Protein AF-A0AAP9EDN7-F1 (afdb_monomer_lite)

Secondary structure (DSSP, 8-state):
------SSHHHHHHHHHTS----S-----HHHHHHHHHTT-SPPP-GGG-S-GGGS-GGGSS-TTSGGGSS---S---------

Sequence (84 aa):
MSYETYDSNESMMVKLKQGGSNYDLVFPSEPYVAKLAQENLLAPLDHQKIRGLENLDPMLLNHAFDPNNRYSLPYFWGNNRDHV

Radius of gyration: 14.1 Å; chains: 1; bounding box: 39×31×31 Å

Organism: Leuconostoc lactis (NCBI:txid1246)

InterPro domains:
  IPR001188 Spermidine/putrescine-binding periplasmic protein [PR00909] (22-36)
  IPR001188 Spermidine/putrescine-binding periplasmic protein [PR00909] (38-51)
  IPR001188 Spermidine/putrescine-binding periplasmic protein [PR00909] (69-84)

pLDDT: mean 89.97, std 11.78, range [41.28, 97.94]

Foldseek 3Di:
DDDDDDPDLVRVVVVLVVVPDPDPDDDHDLQSLLVCVVVVSFDFDPVVPDPPPVVADPVQAQDPSQGRCRGHDDDDDDDPPPDD

Structure (mmCIF, N/CA/C/O backbone):
data_AF-A0AAP9EDN7-F1
#
_entry.id   AF-A0AAP9EDN7-F1
#
loop_
_atom_site.group_PDB
_atom_site.id
_atom_site.type_symbol
_atom_site.label_atom_id
_atom_site.label_alt_id
_atom_site.label_comp_id
_atom_site.label_asym_id
_atom_site.label_entity_id
_atom_site.label_seq_id
_atom_site.pdbx_PDB_ins_code
_atom_site.Cartn_x
_atom_site.Cartn_y
_atom_site.Cartn_z
_atom_site.occupancy
_atom_site.B_iso_or_equiv
_atom_site.auth_seq_id
_atom_site.auth_comp_id
_atom_site.auth_asym_id
_atom_site.auth_atom_id
_atom_site.pdbx_PDB_model_num
ATOM 1 N N . MET A 1 1 ? -15.698 8.841 -4.374 1.00 69.94 1 MET A N 1
ATOM 2 C CA . MET A 1 1 ? -14.285 8.549 -4.071 1.00 69.94 1 MET A CA 1
ATOM 3 C C . MET A 1 1 ? -13.874 9.475 -2.944 1.00 69.94 1 MET A C 1
ATOM 5 O O . MET A 1 1 ? -13.995 10.681 -3.118 1.00 69.94 1 MET A O 1
ATOM 9 N N . SER A 1 2 ? -13.541 8.918 -1.780 1.00 85.81 2 SER A N 1
ATOM 10 C CA . SER A 1 2 ? -13.052 9.684 -0.628 1.00 85.81 2 SER A CA 1
ATOM 11 C C . SER A 1 2 ? -11.529 9.645 -0.640 1.00 85.81 2 SER A C 1
ATOM 13 O O . SER A 1 2 ? -10.960 8.599 -0.947 1.00 85.81 2 SER A O 1
ATOM 15 N N . TYR A 1 3 ? -10.882 10.768 -0.349 1.00 88.88 3 TYR A N 1
ATOM 16 C CA . TYR A 1 3 ? -9.430 10.862 -0.254 1.00 88.88 3 TYR A CA 1
ATOM 17 C C . TYR A 1 3 ? -9.075 11.531 1.064 1.00 88.88 3 TYR A C 1
ATOM 19 O O . TYR A 1 3 ? -9.599 12.597 1.385 1.00 88.88 3 TYR A O 1
ATOM 27 N N . GLU A 1 4 ? -8.187 10.897 1.815 1.00 90.19 4 GLU A N 1
ATOM 28 C CA . GLU A 1 4 ? -7.732 11.381 3.106 1.00 90.19 4 GLU A CA 1
ATOM 29 C C . GLU A 1 4 ? -6.213 11.271 3.171 1.00 90.19 4 GLU A C 1
ATOM 31 O O . GLU A 1 4 ? -5.626 10.299 2.692 1.00 90.19 4 GLU A O 1
ATOM 36 N N . THR A 1 5 ? -5.578 12.284 3.755 1.00 91.81 5 THR A N 1
ATOM 37 C CA . THR A 1 5 ? -4.129 12.331 3.932 1.00 91.8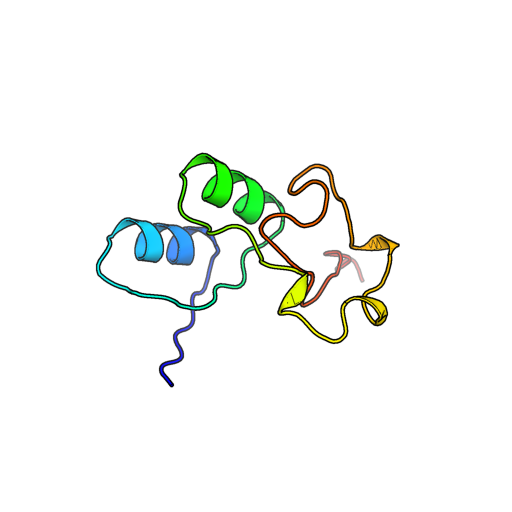1 5 THR A CA 1
ATOM 38 C C . THR A 1 5 ? -3.739 12.058 5.380 1.00 91.81 5 THR A C 1
ATOM 40 O O . THR A 1 5 ? -4.537 12.129 6.322 1.00 91.81 5 THR A O 1
ATOM 43 N N . TYR A 1 6 ? -2.468 11.728 5.551 1.00 90.19 6 TYR A N 1
ATOM 44 C CA . TYR A 1 6 ? -1.810 11.565 6.834 1.00 90.19 6 TYR A CA 1
ATOM 45 C C . TYR A 1 6 ? -0.398 12.131 6.728 1.00 90.19 6 TYR A C 1
ATOM 47 O O . TYR A 1 6 ? 0.203 12.161 5.657 1.00 90.19 6 TYR A O 1
ATOM 55 N N . ASP A 1 7 ? 0.107 12.601 7.855 1.00 92.38 7 ASP A N 1
ATOM 56 C CA . ASP A 1 7 ? 1.429 13.198 8.009 1.00 92.38 7 ASP A CA 1
ATOM 57 C C . ASP A 1 7 ? 2.523 12.158 8.300 1.00 92.38 7 ASP A C 1
ATOM 59 O O . ASP A 1 7 ? 3.703 12.423 8.086 1.00 92.38 7 ASP A O 1
ATOM 63 N N . SER A 1 8 ? 2.139 10.968 8.771 1.00 94.38 8 SER A N 1
ATOM 64 C CA . SER A 1 8 ? 3.059 9.889 9.133 1.00 94.38 8 SER A CA 1
ATOM 65 C C . SER A 1 8 ? 2.452 8.495 8.930 1.00 94.38 8 SER A C 1
ATOM 67 O O . SER A 1 8 ? 1.230 8.320 8.860 1.00 94.38 8 SER A O 1
ATOM 69 N N . ASN A 1 9 ? 3.315 7.476 8.861 1.00 92.94 9 ASN A N 1
ATOM 70 C CA . ASN A 1 9 ? 2.878 6.080 8.777 1.00 92.94 9 ASN A CA 1
ATOM 71 C C . ASN A 1 9 ? 2.183 5.627 10.072 1.00 92.94 9 ASN A C 1
ATOM 73 O O . ASN A 1 9 ? 1.247 4.830 10.038 1.00 92.94 9 ASN A O 1
ATOM 77 N N . GLU A 1 10 ? 2.620 6.159 11.210 1.00 93.50 10 GLU A N 1
ATOM 78 C CA . GLU A 1 10 ? 2.048 5.937 12.531 1.00 93.50 10 GLU A CA 1
ATOM 79 C C . GLU A 1 10 ? 0.595 6.426 12.579 1.00 93.50 10 GLU A C 1
ATOM 81 O O . GLU A 1 10 ? -0.295 5.661 12.960 1.00 93.50 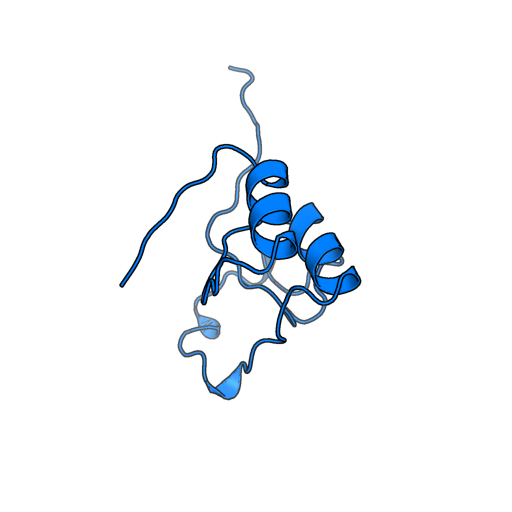10 GLU A O 1
ATOM 86 N N . SER A 1 11 ? 0.339 7.659 12.123 1.00 92.94 11 SER A N 1
ATOM 87 C CA . SER A 1 11 ? -1.011 8.233 12.030 1.00 92.94 11 SER A CA 1
ATOM 88 C C . SER A 1 11 ? -1.933 7.376 11.154 1.00 92.94 11 SER A C 1
ATOM 90 O O . SER A 1 11 ? -3.077 7.112 11.527 1.00 92.94 11 SER A O 1
ATOM 92 N N . MET A 1 12 ? -1.438 6.896 10.008 1.00 93.31 12 MET A N 1
ATOM 93 C CA . MET A 1 12 ? -2.185 6.004 9.112 1.00 93.31 12 MET A CA 1
ATOM 94 C C . MET A 1 12 ? -2.521 4.662 9.774 1.00 93.31 12 MET A C 1
ATOM 96 O O . MET A 1 12 ? -3.676 4.232 9.746 1.00 93.31 12 MET A O 1
ATOM 100 N N . MET A 1 13 ? -1.552 4.034 10.445 1.00 92.12 13 MET A N 1
ATOM 101 C CA . MET A 1 13 ? -1.763 2.760 11.135 1.00 92.12 13 MET A CA 1
ATOM 102 C C . MET A 1 13 ? -2.786 2.882 12.274 1.00 92.12 13 MET A C 1
ATOM 104 O O . MET A 1 13 ? -3.617 1.991 12.449 1.00 92.12 13 MET A O 1
ATOM 108 N N . VAL A 1 14 ? -2.771 3.985 13.033 1.00 91.44 14 VAL A N 1
ATOM 109 C CA . VAL A 1 14 ? -3.776 4.246 14.079 1.00 91.44 14 VAL A CA 1
ATOM 110 C C . VAL A 1 14 ? -5.184 4.309 13.482 1.00 91.44 14 VAL A C 1
ATOM 112 O O . VAL A 1 14 ? -6.091 3.670 14.017 1.00 91.44 14 VAL A O 1
ATOM 115 N N . LYS A 1 15 ? -5.368 5.005 12.352 1.00 89.00 15 LYS A N 1
ATOM 116 C CA . LYS A 1 15 ? -6.670 5.088 11.668 1.00 89.00 15 LYS A CA 1
ATOM 117 C C . LYS A 1 15 ? -7.155 3.723 11.172 1.00 89.00 15 LYS A C 1
ATOM 119 O O . LYS A 1 15 ? -8.320 3.390 11.368 1.00 89.00 15 LYS A O 1
ATOM 124 N N . LEU A 1 16 ? -6.268 2.906 10.595 1.00 90.19 16 LEU A N 1
ATOM 125 C CA . LEU A 1 16 ? -6.607 1.536 10.182 1.00 90.19 16 LEU A CA 1
ATOM 126 C C . LEU A 1 16 ? -7.088 0.683 11.366 1.00 90.19 16 LEU A C 1
ATOM 128 O O . LEU A 1 16 ? -8.108 0.005 11.270 1.00 90.19 16 LEU A O 1
ATOM 132 N N . LYS A 1 17 ? -6.398 0.761 12.510 1.00 89.44 17 LYS A N 1
ATOM 133 C CA . LYS A 1 17 ? -6.732 -0.014 13.718 1.00 89.44 17 LYS A CA 1
ATOM 134 C C . LYS A 1 17 ? -8.022 0.410 14.399 1.00 89.44 17 LYS A C 1
ATOM 136 O O . LYS A 1 17 ? -8.688 -0.421 15.008 1.00 89.44 17 LYS A O 1
ATOM 141 N N . GLN A 1 18 ? -8.364 1.694 14.337 1.00 87.12 18 GLN A N 1
ATOM 142 C CA . GLN A 1 18 ? -9.573 2.216 14.973 1.00 87.12 18 GLN A CA 1
ATOM 143 C C . GLN A 1 18 ? -10.862 1.697 14.313 1.00 87.12 18 GLN A C 1
ATOM 145 O O . GLN A 1 18 ? -11.942 1.932 14.848 1.00 87.12 18 GLN A O 1
ATOM 150 N N . GLY A 1 19 ? -10.771 0.970 13.189 1.00 68.31 19 GLY A N 1
ATOM 151 C CA . GLY A 1 19 ? -11.874 0.186 12.620 1.00 68.31 19 GLY A CA 1
ATOM 152 C C . GLY A 1 19 ? -13.041 1.011 12.067 1.00 68.31 19 GLY A C 1
ATOM 153 O O . GLY A 1 19 ? -14.023 0.442 11.604 1.00 68.31 19 GLY A O 1
ATOM 154 N N . GLY A 1 20 ? -12.944 2.344 12.106 1.00 58.66 20 GLY A N 1
ATOM 155 C CA . GLY A 1 20 ? -13.970 3.265 11.613 1.00 58.66 20 GLY A CA 1
ATOM 156 C C . GLY A 1 20 ? -13.799 3.669 10.149 1.00 58.66 20 GLY A C 1
ATOM 157 O O . GLY A 1 20 ? -14.697 4.283 9.578 1.00 58.66 20 GLY A O 1
ATOM 158 N N . SER A 1 21 ? -12.665 3.335 9.533 1.00 61.00 21 SER A N 1
ATOM 159 C CA . SER A 1 21 ? -12.319 3.776 8.183 1.00 61.00 21 SER A CA 1
ATOM 160 C C . SER A 1 21 ? -12.052 2.591 7.254 1.00 61.00 21 SER A C 1
ATOM 162 O O . SER A 1 21 ? -11.023 1.924 7.346 1.00 61.00 21 SER A O 1
ATOM 164 N N . ASN A 1 22 ? -13.007 2.356 6.349 1.00 75.62 22 ASN A N 1
ATOM 165 C CA . ASN A 1 22 ? -12.927 1.397 5.247 1.00 75.62 22 ASN A CA 1
ATOM 166 C C . ASN A 1 22 ? -12.055 1.987 4.127 1.00 75.62 22 ASN A C 1
ATOM 168 O O . ASN A 1 22 ? -12.576 2.528 3.153 1.00 75.62 22 ASN A O 1
ATOM 172 N N . TYR A 1 23 ? -10.733 1.970 4.300 1.00 89.81 23 TYR A N 1
ATOM 173 C CA . TYR A 1 23 ? -9.821 2.357 3.225 1.00 89.81 23 TYR A CA 1
ATOM 174 C C . TYR A 1 23 ? -9.688 1.213 2.223 1.00 89.81 23 TYR A C 1
ATOM 176 O O . TYR A 1 23 ? -9.288 0.112 2.592 1.00 89.81 23 TYR A O 1
ATOM 184 N N . ASP A 1 24 ? -9.964 1.500 0.953 1.00 92.12 24 ASP A N 1
ATOM 185 C CA . ASP A 1 24 ? -9.703 0.551 -0.132 1.00 92.12 24 ASP A CA 1
ATOM 186 C C . ASP A 1 24 ? -8.203 0.480 -0.472 1.00 92.12 24 ASP A C 1
ATOM 188 O O . ASP A 1 24 ? -7.707 -0.563 -0.889 1.00 92.12 24 ASP A O 1
ATOM 192 N N . LEU A 1 25 ? -7.475 1.594 -0.301 1.00 93.25 25 LEU A N 1
ATOM 193 C CA . LEU A 1 25 ? -6.050 1.736 -0.614 1.00 93.25 25 LEU A CA 1
ATOM 194 C C . LEU A 1 25 ? -5.333 2.582 0.445 1.00 93.25 25 LEU A C 1
ATOM 196 O O . LEU A 1 25 ? -5.861 3.594 0.908 1.00 93.25 25 LEU A O 1
ATOM 200 N N . VAL A 1 26 ? -4.097 2.199 0.765 1.00 94.31 26 VAL A N 1
ATOM 201 C CA . VAL A 1 26 ? -3.165 2.943 1.626 1.00 94.31 26 VAL A CA 1
ATOM 202 C C . VAL A 1 26 ? -1.767 2.941 1.011 1.00 94.31 26 VAL A C 1
ATOM 204 O O . VAL A 1 26 ? -1.434 2.051 0.231 1.00 94.31 26 VAL A O 1
ATOM 207 N N . PHE A 1 27 ? -0.941 3.924 1.372 1.00 95.38 27 PHE A N 1
ATOM 208 C CA . PHE A 1 27 ? 0.404 4.111 0.815 1.00 95.38 27 PHE A CA 1
ATOM 209 C C . PHE A 1 27 ? 1.456 4.104 1.945 1.00 95.38 27 PHE A C 1
ATOM 211 O O . PHE A 1 27 ? 1.954 5.166 2.334 1.00 95.38 27 PHE A O 1
ATOM 218 N N . PRO A 1 28 ? 1.737 2.936 2.556 1.00 95.06 28 PRO A N 1
ATOM 219 C CA . PRO A 1 28 ? 2.755 2.786 3.594 1.00 95.06 28 PRO A CA 1
ATOM 220 C C . PRO A 1 28 ? 4.180 2.847 3.024 1.00 95.06 28 PRO A C 1
ATOM 222 O O . PRO A 1 28 ? 4.421 2.524 1.864 1.00 95.06 28 PRO A O 1
ATOM 225 N N . SER A 1 29 ? 5.147 3.176 3.879 1.00 94.06 29 SER A N 1
ATOM 226 C CA . SER A 1 29 ? 6.569 2.901 3.621 1.00 94.06 29 SER A CA 1
ATOM 227 C C . SER A 1 29 ? 6.905 1.414 3.816 1.00 94.06 29 SER A C 1
ATOM 229 O O . SER A 1 29 ? 6.183 0.691 4.505 1.00 94.06 29 SER A O 1
ATOM 231 N N . GLU A 1 30 ? 8.032 0.959 3.261 1.00 92.56 30 GLU A N 1
ATOM 232 C CA . GLU A 1 30 ? 8.497 -0.440 3.318 1.00 92.56 30 GLU A CA 1
ATOM 233 C C . GLU A 1 30 ? 8.398 -1.105 4.710 1.00 92.56 30 GLU A C 1
ATOM 235 O O . GLU A 1 30 ? 7.759 -2.156 4.820 1.00 92.56 30 GLU A O 1
ATOM 240 N N . PRO A 1 31 ? 8.936 -0.528 5.812 1.00 91.69 31 PRO A N 1
ATOM 241 C CA . PRO A 1 31 ? 8.855 -1.178 7.122 1.00 91.69 31 PRO A CA 1
ATOM 242 C C . PRO A 1 31 ? 7.420 -1.270 7.658 1.00 91.69 31 PRO A C 1
ATOM 244 O O . PRO A 1 31 ? 7.140 -2.094 8.529 1.00 91.69 31 PRO A O 1
ATOM 247 N N . TYR A 1 32 ? 6.506 -0.434 7.162 1.00 95.56 32 TYR A N 1
ATOM 248 C CA . TYR A 1 32 ? 5.104 -0.447 7.563 1.00 95.56 32 TYR A CA 1
ATOM 249 C C . TYR A 1 32 ? 4.283 -1.493 6.817 1.00 95.56 32 TYR A C 1
ATOM 251 O O . TYR A 1 32 ? 3.365 -2.041 7.419 1.00 95.56 32 TYR A O 1
ATOM 259 N N . VAL A 1 33 ? 4.646 -1.862 5.584 1.00 96.94 33 VAL A N 1
ATOM 260 C CA . VAL A 1 33 ? 4.010 -2.993 4.883 1.00 96.94 33 VAL A CA 1
ATOM 261 C C . VAL A 1 33 ? 4.111 -4.265 5.726 1.00 96.94 33 VAL A C 1
ATOM 263 O O . VAL A 1 33 ? 3.095 -4.892 6.024 1.00 96.94 33 VAL A O 1
ATOM 266 N N . ALA A 1 34 ? 5.320 -4.602 6.188 1.00 95.12 34 ALA A N 1
ATOM 267 C CA . ALA A 1 34 ? 5.548 -5.798 6.998 1.00 95.12 34 ALA A CA 1
ATOM 268 C C . ALA A 1 34 ? 4.754 -5.777 8.316 1.00 95.12 34 ALA A C 1
ATOM 270 O O . ALA A 1 34 ? 4.147 -6.782 8.684 1.00 95.12 34 ALA A O 1
ATOM 271 N N . LYS A 1 35 ? 4.715 -4.632 9.013 1.00 95.56 35 LYS A N 1
ATOM 272 C CA . LYS A 1 35 ? 3.948 -4.475 10.263 1.00 95.56 35 LYS A CA 1
ATOM 273 C C . LYS A 1 35 ? 2.445 -4.651 10.038 1.00 95.56 35 LYS A C 1
ATOM 275 O O . LYS A 1 35 ? 1.802 -5.402 10.763 1.00 95.56 35 LYS A O 1
ATOM 280 N N . LEU A 1 36 ? 1.892 -3.997 9.017 1.00 95.12 36 LEU A N 1
ATOM 281 C CA . LEU A 1 36 ? 0.465 -4.079 8.703 1.00 95.12 36 LEU A CA 1
ATOM 282 C C . LEU A 1 36 ? 0.063 -5.501 8.281 1.00 95.12 36 LEU A C 1
ATOM 284 O O . LEU A 1 36 ? -0.993 -5.985 8.686 1.00 95.12 36 LEU A O 1
ATOM 288 N N . ALA A 1 37 ? 0.916 -6.200 7.525 1.00 94.56 37 ALA A N 1
ATOM 289 C CA . ALA A 1 37 ? 0.700 -7.601 7.172 1.00 94.56 37 ALA A CA 1
ATOM 290 C C . ALA A 1 37 ? 0.702 -8.517 8.412 1.00 94.56 37 ALA A C 1
ATOM 292 O O . ALA A 1 37 ? -0.178 -9.366 8.540 1.00 94.56 37 ALA A O 1
ATOM 293 N N . GLN A 1 38 ? 1.640 -8.323 9.349 1.00 94.31 38 GLN A N 1
ATOM 294 C CA . GLN A 1 38 ? 1.707 -9.086 10.608 1.00 94.31 38 GLN A CA 1
ATOM 295 C C . GLN A 1 38 ? 0.469 -8.890 11.491 1.00 94.31 38 GLN A C 1
ATOM 297 O O . GLN A 1 38 ? 0.045 -9.814 12.183 1.00 94.31 38 GLN A O 1
ATOM 302 N N . GLU A 1 39 ? -0.128 -7.702 11.454 1.00 93.75 39 GLU A N 1
ATOM 303 C CA . GLU A 1 39 ? -1.338 -7.376 12.209 1.00 93.75 39 GLU A CA 1
ATOM 304 C C . GLU A 1 39 ? -2.639 -7.718 11.462 1.00 93.75 39 GLU A C 1
ATOM 306 O O . GLU A 1 39 ? -3.724 -7.428 11.959 1.00 93.75 39 GLU A O 1
ATOM 311 N N . ASN A 1 40 ? -2.550 -8.376 10.298 1.00 92.31 40 ASN A N 1
ATOM 312 C CA . ASN A 1 40 ? -3.687 -8.733 9.439 1.00 92.31 40 ASN A CA 1
ATOM 313 C C . ASN A 1 40 ? -4.518 -7.523 8.978 1.00 92.31 40 ASN A C 1
ATOM 315 O O . ASN A 1 40 ? -5.725 -7.629 8.771 1.00 92.31 40 ASN A O 1
ATOM 319 N N . LEU A 1 41 ? -3.867 -6.372 8.798 1.00 92.94 41 LEU A N 1
ATOM 320 C CA . LEU A 1 41 ? -4.495 -5.138 8.319 1.00 92.94 41 LEU A CA 1
ATOM 321 C C . LEU A 1 41 ? -4.428 -4.985 6.791 1.00 92.94 41 LEU A C 1
ATOM 323 O O . LEU A 1 41 ? -4.982 -4.031 6.254 1.00 92.94 41 LEU A O 1
ATOM 327 N N . LEU A 1 42 ? -3.758 -5.907 6.087 1.00 94.75 42 LEU A N 1
ATOM 328 C CA . LEU A 1 42 ? -3.655 -5.925 4.625 1.00 94.75 42 LEU A CA 1
ATOM 329 C C . LEU A 1 42 ? -4.293 -7.186 4.043 1.00 94.75 42 LEU A C 1
ATOM 331 O O . LEU A 1 42 ? -4.039 -8.304 4.499 1.00 94.75 42 LEU A O 1
ATOM 335 N N . ALA A 1 43 ? -5.065 -7.007 2.974 1.00 95.31 43 ALA A N 1
ATOM 336 C CA . ALA A 1 43 ? -5.493 -8.105 2.121 1.00 95.31 43 ALA A CA 1
ATOM 337 C C . ALA A 1 43 ? -4.380 -8.451 1.112 1.00 95.31 43 ALA A C 1
ATOM 339 O O . ALA A 1 43 ? -3.716 -7.543 0.609 1.00 95.31 43 ALA A O 1
ATOM 340 N N . PRO A 1 44 ? -4.158 -9.740 0.793 1.00 97.19 44 PRO A N 1
ATOM 341 C CA . PRO A 1 44 ? -3.235 -10.113 -0.269 1.00 97.19 44 PRO A CA 1
ATOM 342 C C . PRO A 1 44 ? -3.748 -9.620 -1.627 1.00 97.19 44 PRO A C 1
ATOM 344 O O . PRO A 1 44 ? -4.948 -9.663 -1.908 1.00 97.19 44 PRO A O 1
ATOM 347 N N . LEU A 1 45 ? -2.824 -9.191 -2.479 1.00 97.81 45 LEU A N 1
ATOM 348 C CA . LEU A 1 45 ? -3.125 -8.736 -3.826 1.00 97.81 45 LEU A CA 1
ATOM 349 C C . LEU A 1 45 ? -3.435 -9.924 -4.738 1.00 97.81 45 LEU A C 1
ATOM 351 O O . LEU A 1 45 ? -2.695 -10.905 -4.799 1.00 97.81 45 LEU A O 1
ATOM 355 N N . ASP A 1 46 ? -4.513 -9.802 -5.507 1.00 97.62 46 ASP A N 1
ATOM 356 C CA . ASP A 1 46 ? -4.804 -10.707 -6.613 1.00 97.62 46 ASP A CA 1
ATOM 357 C C . ASP A 1 46 ? -4.117 -10.183 -7.878 1.00 97.62 46 ASP A C 1
ATOM 359 O O . ASP A 1 46 ? -4.665 -9.356 -8.609 1.00 97.62 46 ASP A O 1
ATOM 363 N N . HIS A 1 47 ? -2.891 -10.648 -8.125 1.00 96.44 47 HIS A N 1
ATOM 364 C CA . HIS A 1 47 ? -2.076 -10.196 -9.258 1.00 96.44 47 HIS A CA 1
ATOM 365 C C . HIS A 1 47 ? -2.730 -10.457 -10.618 1.00 96.44 47 HIS A C 1
ATOM 367 O O . HIS A 1 47 ? -2.443 -9.739 -11.569 1.00 96.44 47 HIS A O 1
ATOM 373 N N . GLN A 1 48 ? -3.663 -11.410 -10.724 1.00 97.50 48 GLN A N 1
ATOM 374 C CA . GLN A 1 48 ? -4.390 -11.662 -11.974 1.00 97.50 48 GLN A CA 1
ATOM 375 C C . GLN A 1 48 ? -5.349 -10.518 -12.331 1.00 97.50 48 GLN A C 1
ATOM 377 O O . GLN A 1 48 ? -5.724 -10.354 -13.493 1.00 97.50 48 GLN A O 1
ATOM 382 N N . LYS A 1 49 ? -5.751 -9.714 -11.338 1.00 97.69 49 LYS A N 1
ATOM 383 C CA . LYS A 1 49 ? -6.617 -8.543 -11.520 1.00 97.69 49 LYS A CA 1
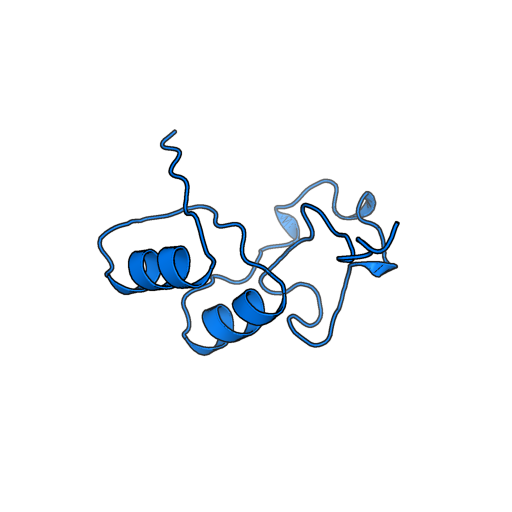ATOM 384 C C . LYS A 1 49 ? -5.842 -7.252 -11.778 1.00 97.69 49 LYS A C 1
ATOM 386 O O . LYS A 1 49 ? -6.464 -6.238 -12.091 1.00 97.69 49 LYS A O 1
ATOM 391 N N . ILE A 1 50 ? -4.513 -7.271 -11.670 1.00 96.56 50 ILE A N 1
ATOM 392 C CA . ILE A 1 50 ? -3.666 -6.086 -11.814 1.00 96.56 50 ILE A CA 1
ATOM 393 C C . ILE A 1 50 ? -2.995 -6.127 -13.186 1.00 96.56 50 ILE A C 1
ATOM 395 O O . ILE A 1 50 ? -2.204 -7.014 -13.488 1.00 96.56 50 ILE A O 1
ATOM 399 N N . ARG A 1 51 ? -3.326 -5.154 -14.036 1.00 97.31 51 ARG A N 1
ATOM 400 C CA . ARG A 1 51 ? -2.687 -4.981 -15.348 1.00 97.31 51 ARG A CA 1
ATOM 401 C C . ARG A 1 51 ? -1.480 -4.058 -15.216 1.00 97.31 51 ARG A C 1
ATOM 403 O O . ARG A 1 51 ? -1.549 -3.093 -14.458 1.00 97.31 51 ARG A O 1
ATOM 410 N N . GLY A 1 52 ? -0.425 -4.302 -15.991 1.00 95.62 52 GLY A N 1
ATOM 411 C CA . GLY A 1 52 ? 0.747 -3.431 -16.021 1.00 95.62 52 GLY A CA 1
ATOM 412 C C . GLY A 1 52 ? 1.812 -3.75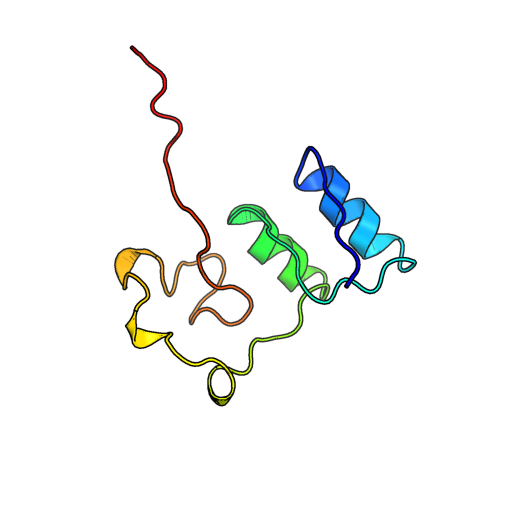2 -14.974 1.00 95.62 52 GLY A C 1
ATOM 413 O O . GLY A 1 52 ? 2.700 -2.926 -14.775 1.00 95.62 52 GLY A O 1
ATOM 414 N N . LEU A 1 53 ? 1.750 -4.921 -14.322 1.00 95.94 53 LEU A N 1
ATOM 415 C CA . LEU A 1 53 ? 2.811 -5.398 -13.422 1.00 95.94 53 LEU A CA 1
ATOM 416 C C . LEU A 1 53 ? 4.157 -5.520 -14.151 1.00 95.94 53 LEU A C 1
ATOM 418 O O . LEU A 1 53 ? 5.205 -5.298 -13.559 1.00 95.94 53 LEU A O 1
ATOM 422 N N . GLU A 1 54 ? 4.119 -5.804 -15.451 1.00 95.25 54 GLU A N 1
ATOM 423 C CA . GLU A 1 54 ? 5.272 -5.840 -16.346 1.00 95.25 54 GLU A CA 1
ATOM 424 C C . GLU A 1 54 ? 5.979 -4.484 -16.519 1.00 95.25 54 GLU A C 1
ATOM 426 O O . GLU A 1 54 ? 7.120 -4.452 -16.970 1.00 95.25 54 GLU A O 1
ATOM 431 N N . ASN A 1 55 ? 5.325 -3.373 -16.158 1.00 97.12 55 ASN A N 1
ATOM 432 C CA . ASN A 1 55 ? 5.907 -2.030 -16.233 1.00 97.12 55 ASN A CA 1
ATOM 433 C C . ASN A 1 55 ? 6.669 -1.639 -14.958 1.00 97.12 55 ASN A C 1
ATOM 435 O O . ASN A 1 55 ? 7.243 -0.552 -14.902 1.00 97.12 55 ASN A O 1
ATOM 439 N N . LEU A 1 56 ? 6.634 -2.478 -13.920 1.00 96.44 56 LEU A N 1
ATOM 440 C CA . LEU A 1 56 ? 7.322 -2.217 -12.662 1.00 96.44 56 LEU A CA 1
ATOM 441 C C . LEU A 1 56 ? 8.803 -2.570 -12.788 1.00 96.44 56 LEU A C 1
ATOM 443 O O . LEU A 1 56 ? 9.161 -3.588 -13.378 1.00 96.44 56 LEU A O 1
ATOM 447 N N . ASP A 1 57 ? 9.660 -1.736 -12.200 1.00 95.50 57 ASP A N 1
ATOM 448 C CA . ASP A 1 57 ? 11.093 -2.009 -12.147 1.00 95.50 57 ASP A CA 1
ATOM 449 C C . ASP A 1 57 ? 11.347 -3.271 -11.301 1.00 95.50 57 ASP A C 1
ATOM 451 O O . ASP A 1 57 ? 11.023 -3.269 -10.107 1.00 95.50 57 ASP A O 1
ATOM 455 N N . PRO A 1 58 ? 11.942 -4.339 -11.869 1.00 95.38 58 PRO A N 1
ATOM 456 C CA . PRO A 1 58 ? 12.237 -5.564 -11.131 1.00 95.38 58 PRO A CA 1
ATOM 457 C C . PRO A 1 58 ? 13.119 -5.352 -9.894 1.00 95.38 58 PRO A C 1
ATOM 459 O O . PRO A 1 58 ? 13.078 -6.177 -8.984 1.00 95.38 58 PRO A O 1
ATOM 462 N N . MET A 1 59 ? 13.898 -4.263 -9.832 1.00 94.75 59 MET A N 1
ATOM 463 C CA . MET A 1 59 ? 14.707 -3.920 -8.658 1.00 94.75 59 MET A CA 1
ATOM 464 C C . MET A 1 59 ? 13.878 -3.528 -7.431 1.00 94.75 59 MET A C 1
ATOM 466 O O . MET A 1 59 ? 14.407 -3.575 -6.324 1.00 94.75 59 MET A O 1
ATOM 470 N N . LEU A 1 60 ? 12.616 -3.134 -7.629 1.00 94.25 60 LEU A N 1
ATOM 471 C CA . LEU A 1 60 ? 11.688 -2.697 -6.579 1.00 94.25 60 LEU A CA 1
ATOM 472 C C . LEU A 1 60 ? 10.710 -3.803 -6.149 1.00 94.25 60 LEU A C 1
ATOM 474 O O . LEU A 1 60 ? 9.758 -3.557 -5.402 1.00 94.25 60 LEU A O 1
ATOM 478 N N . LEU A 1 61 ? 10.888 -5.013 -6.675 1.00 95.69 61 LEU A N 1
ATOM 479 C CA . LEU A 1 61 ? 9.996 -6.145 -6.461 1.00 95.69 61 LEU A CA 1
ATOM 480 C C . LEU A 1 61 ? 10.662 -7.208 -5.586 1.00 95.69 61 LEU A C 1
ATOM 482 O O . LEU A 1 61 ? 11.882 -7.317 -5.504 1.00 95.69 61 LEU A O 1
ATOM 486 N N . ASN A 1 62 ? 9.832 -8.038 -4.954 1.00 95.69 62 ASN A N 1
ATOM 487 C CA . ASN A 1 62 ? 10.242 -9.208 -4.180 1.00 95.69 62 ASN A CA 1
ATOM 488 C C . ASN A 1 62 ? 11.249 -8.904 -3.048 1.00 95.69 62 ASN A C 1
ATOM 490 O O . ASN A 1 62 ? 12.166 -9.683 -2.775 1.00 95.69 62 ASN A O 1
ATOM 494 N N . HIS A 1 63 ? 11.080 -7.765 -2.375 1.00 95.19 63 HIS A N 1
ATOM 495 C CA . HIS A 1 63 ? 11.881 -7.412 -1.206 1.00 95.19 63 HIS A CA 1
ATOM 496 C C . HIS A 1 63 ? 11.518 -8.262 0.017 1.00 95.19 63 HIS A C 1
ATOM 498 O O . HIS A 1 63 ? 10.401 -8.753 0.162 1.00 95.19 63 HIS A O 1
ATOM 504 N N . ALA A 1 64 ? 12.457 -8.377 0.960 1.00 95.12 64 ALA A N 1
ATOM 505 C CA . ALA A 1 64 ? 12.299 -9.207 2.156 1.00 95.12 64 ALA A CA 1
ATOM 506 C C . ALA A 1 64 ? 11.112 -8.809 3.056 1.00 95.12 64 ALA A C 1
ATOM 508 O O . ALA A 1 64 ? 10.611 -9.649 3.800 1.00 95.12 64 ALA A O 1
ATOM 509 N N . PHE A 1 65 ? 10.663 -7.550 3.000 1.00 94.44 65 PHE A N 1
ATOM 510 C CA . PHE A 1 65 ? 9.512 -7.079 3.776 1.00 94.44 65 PHE A CA 1
ATOM 511 C C . PHE A 1 65 ? 8.165 -7.560 3.207 1.00 94.44 65 PHE A C 1
ATOM 513 O O . PHE A 1 65 ? 7.190 -7.623 3.953 1.00 94.44 65 PHE A O 1
ATOM 520 N N . ASP A 1 66 ? 8.109 -7.899 1.913 1.00 96.94 66 ASP A N 1
ATOM 521 C CA . ASP A 1 66 ? 6.919 -8.411 1.225 1.00 96.94 66 ASP A CA 1
ATOM 522 C C . ASP A 1 66 ? 7.310 -9.356 0.067 1.00 96.94 66 ASP A C 1
ATOM 524 O O . ASP A 1 66 ? 7.288 -8.971 -1.111 1.00 96.94 66 ASP A O 1
ATOM 528 N N . PRO A 1 67 ? 7.703 -10.606 0.384 1.00 95.94 67 PRO A N 1
ATOM 529 C CA . PRO A 1 67 ? 8.105 -11.578 -0.623 1.00 95.94 67 PRO A CA 1
ATOM 530 C C . PRO A 1 67 ? 7.003 -11.824 -1.655 1.00 95.94 67 PRO A C 1
ATOM 532 O O . PRO A 1 67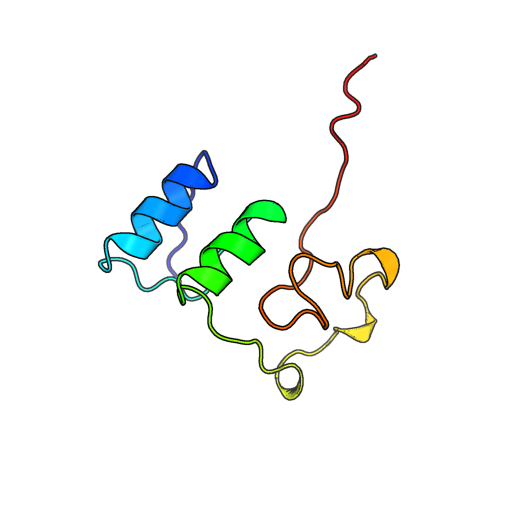 ? 5.831 -12.005 -1.315 1.00 95.94 67 PRO A O 1
ATOM 535 N N . ASN A 1 68 ? 7.401 -11.881 -2.923 1.00 96.25 68 ASN A N 1
ATOM 536 C CA . ASN A 1 68 ? 6.533 -11.969 -4.094 1.00 96.25 68 ASN A CA 1
ATOM 537 C C . ASN A 1 68 ? 5.502 -10.835 -4.203 1.00 96.25 68 ASN A C 1
ATOM 539 O O . ASN A 1 68 ? 4.487 -11.038 -4.862 1.00 96.25 68 ASN A O 1
ATOM 543 N N . ASN A 1 69 ? 5.721 -9.675 -3.565 1.00 97.38 69 ASN A N 1
ATOM 544 C CA . ASN A 1 69 ? 4.776 -8.550 -3.594 1.00 97.38 69 ASN A CA 1
ATOM 545 C C . ASN A 1 69 ? 3.354 -8.984 -3.205 1.00 97.38 69 ASN A C 1
ATOM 547 O O . ASN A 1 69 ? 2.365 -8.646 -3.867 1.00 97.38 69 ASN A O 1
ATOM 551 N N . ARG A 1 70 ? 3.255 -9.819 -2.165 1.00 97.75 70 ARG A N 1
ATOM 552 C CA . ARG A 1 70 ? 1.997 -10.441 -1.753 1.00 97.75 70 ARG A CA 1
ATOM 553 C C . ARG A 1 70 ? 0.986 -9.400 -1.287 1.00 97.75 70 ARG A C 1
ATOM 555 O O . ARG A 1 70 ? -0.207 -9.609 -1.493 1.00 97.75 70 ARG A O 1
ATOM 562 N N . TYR A 1 71 ? 1.440 -8.316 -0.664 1.00 97.94 71 TYR A N 1
ATOM 563 C CA . TYR A 1 71 ? 0.572 -7.295 -0.075 1.00 97.94 71 TYR A CA 1
ATOM 564 C C . TYR A 1 71 ? 0.733 -5.904 -0.696 1.00 97.94 71 TYR A C 1
ATOM 566 O O . TYR A 1 71 ? -0.153 -5.068 -0.532 1.00 97.94 71 TYR A O 1
ATOM 574 N N . SER A 1 72 ? 1.836 -5.628 -1.394 1.00 97.75 72 SER A N 1
ATOM 575 C CA . SER A 1 72 ? 2.201 -4.274 -1.815 1.00 97.75 72 SER A CA 1
ATOM 576 C C . SER A 1 72 ? 2.851 -4.210 -3.198 1.00 97.75 72 SER A C 1
ATOM 578 O O . SER A 1 72 ? 3.538 -5.132 -3.640 1.00 97.75 72 SER A O 1
ATOM 580 N N . LEU A 1 73 ? 2.658 -3.071 -3.868 1.00 97.62 73 LEU A N 1
ATOM 581 C CA . LEU A 1 73 ? 3.337 -2.695 -5.110 1.00 97.62 73 LEU A CA 1
ATOM 582 C C . LEU A 1 73 ? 4.016 -1.327 -4.933 1.00 97.62 73 LEU A C 1
ATOM 584 O O . LEU A 1 73 ? 3.488 -0.487 -4.197 1.00 97.62 73 LEU A O 1
ATOM 588 N N . PRO A 1 74 ? 5.161 -1.081 -5.594 1.00 95.94 74 PRO A N 1
ATOM 589 C CA . PRO A 1 74 ? 5.873 0.186 -5.480 1.00 95.94 74 PRO A CA 1
ATOM 590 C C . PRO A 1 74 ? 5.076 1.337 -6.113 1.00 95.94 74 PRO A C 1
ATOM 592 O O . PRO A 1 74 ? 4.543 1.206 -7.214 1.00 95.94 74 PRO A O 1
ATOM 595 N N . TYR A 1 75 ? 5.030 2.480 -5.421 1.00 95.06 75 TYR A N 1
ATOM 596 C CA . TYR A 1 75 ? 4.437 3.726 -5.927 1.00 95.06 75 TYR A CA 1
ATOM 597 C C . TYR A 1 75 ? 5.517 4.770 -6.240 1.00 95.06 75 TYR A C 1
ATOM 599 O O . TYR A 1 75 ? 5.644 5.214 -7.376 1.00 95.06 75 TYR A O 1
ATOM 607 N N . PHE A 1 76 ? 6.353 5.090 -5.250 1.00 92.06 76 PHE A N 1
ATOM 608 C CA . P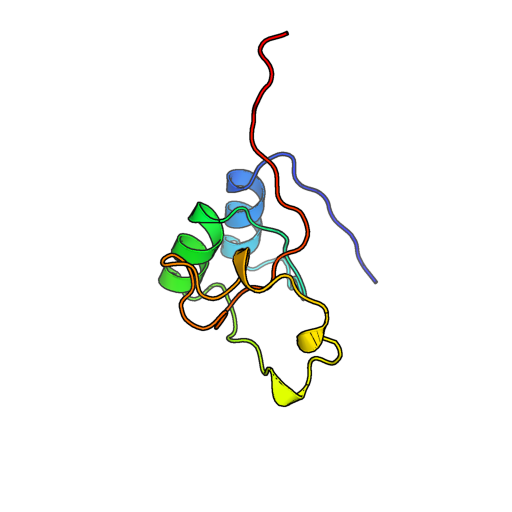HE A 1 76 ? 7.566 5.890 -5.408 1.00 92.06 76 PHE A CA 1
ATOM 609 C C . PHE A 1 76 ? 8.683 5.304 -4.551 1.00 92.06 76 PHE A C 1
ATOM 611 O O . PHE A 1 76 ? 8.419 4.698 -3.512 1.00 92.06 76 PHE A O 1
ATOM 618 N N . TRP A 1 77 ? 9.926 5.515 -4.975 1.00 90.69 77 TRP A N 1
ATOM 619 C CA . TRP A 1 77 ? 11.115 5.152 -4.215 1.00 90.69 77 TRP A CA 1
ATOM 620 C C . TRP A 1 77 ? 12.124 6.299 -4.251 1.00 90.69 77 TRP A C 1
ATOM 622 O O . TRP A 1 77 ? 12.121 7.131 -5.159 1.00 90.69 77 TRP A O 1
ATOM 632 N N . GLY A 1 78 ? 12.984 6.342 -3.243 1.00 87.19 78 GLY A N 1
ATOM 633 C CA . GLY A 1 78 ? 14.030 7.342 -3.114 1.00 87.19 78 GLY A CA 1
ATOM 634 C C . GLY A 1 78 ? 14.885 7.053 -1.891 1.00 87.19 78 GLY A C 1
ATOM 635 O O . GLY A 1 78 ? 14.516 6.261 -1.026 1.00 87.19 78 GLY A O 1
ATOM 636 N N . ASN A 1 79 ? 16.043 7.692 -1.823 1.00 80.44 79 ASN A N 1
ATOM 637 C CA . ASN A 1 79 ? 16.850 7.729 -0.615 1.00 80.44 79 ASN A CA 1
ATOM 638 C C . ASN A 1 79 ? 16.854 9.157 -0.072 1.00 80.44 79 ASN A C 1
ATOM 640 O O . ASN A 1 79 ? 16.807 10.118 -0.834 1.00 80.44 79 ASN A O 1
ATOM 644 N N . ASN A 1 80 ? 16.952 9.300 1.248 1.00 67.81 80 ASN A N 1
ATOM 645 C CA . ASN A 1 80 ? 17.259 10.591 1.853 1.00 67.81 80 ASN A CA 1
ATOM 646 C C . ASN A 1 80 ? 18.747 10.878 1.614 1.00 67.81 80 ASN A C 1
ATOM 648 O O . ASN A 1 80 ? 19.577 10.672 2.498 1.00 67.81 80 ASN A O 1
ATOM 652 N N . ARG A 1 81 ? 19.113 11.278 0.395 1.00 56.84 81 ARG A N 1
ATOM 653 C CA . ARG A 1 81 ? 20.431 11.851 0.096 1.00 56.84 81 ARG A CA 1
ATOM 654 C C . ARG A 1 81 ? 20.335 13.371 0.048 1.00 56.84 81 ARG A C 1
ATOM 656 O O . ARG A 1 81 ? 20.690 13.981 -0.950 1.00 56.84 81 ARG A O 1
ATOM 663 N N . ASP A 1 82 ? 19.929 13.958 1.168 1.00 52.97 82 ASP A N 1
ATOM 664 C CA . ASP A 1 82 ? 20.110 15.386 1.424 1.00 52.97 82 ASP A CA 1
ATOM 665 C C . ASP A 1 82 ? 21.374 15.584 2.267 1.00 52.97 82 ASP A C 1
ATOM 667 O O . ASP A 1 82 ? 21.346 15.709 3.490 1.00 52.97 82 ASP A O 1
ATOM 671 N N . HIS A 1 83 ? 22.507 15.575 1.569 1.00 51.34 83 HIS A N 1
ATOM 672 C CA . HIS A 1 83 ? 23.732 16.253 1.984 1.00 51.34 83 HIS A CA 1
ATOM 673 C C . HIS A 1 83 ? 24.380 16.879 0.745 1.00 51.34 83 HIS A C 1
ATOM 675 O O . HIS A 1 83 ? 25.443 16.420 0.335 1.00 51.34 83 HIS A O 1
ATOM 681 N N . VAL A 1 84 ? 23.735 17.893 0.154 1.00 41.28 84 VAL A N 1
ATOM 682 C CA . VAL A 1 84 ? 24.389 19.084 -0.429 1.00 41.28 84 VAL A CA 1
ATOM 683 C C . VAL A 1 84 ? 23.425 20.259 -0.331 1.00 41.28 84 VAL A C 1
ATOM 685 O O . VAL A 1 84 ? 22.276 20.096 -0.791 1.00 41.28 84 VAL A O 1
#